Protein AF-A0A9E2B3K7-F1 (afdb_monomer_lite)

Foldseek 3Di:
DVVVVVVVVVVVVVVVCVVCVQQLLQDAPRVVVSQVVCVVVVRRHDHPDDPVQKDWPDWDWDAQPPHHPDTDIDTDIDRNDPGDDDDDDDDDDDDDPDPPDDPDDDPPPDPPPPPPPDPPDDDDDD

Radius of gyration: 23.72 Å; chains: 1; bounding box: 41×49×76 Å

Sequence (126 aa):
YLLGGIALAVIFVTQLVHYNRDQLAASESWGSNIRAVYGAFGAPLYPEWSINDYEIRGSEAVAGETGRDILDIRAQIANTGTRATGLPRLRILLKDAGQTRSRRRTSVRRSTTAIWRQMRCWPRVK

Structure (mmCIF, N/CA/C/O backbone):
data_AF-A0A9E2B3K7-F1
#
_entry.id   AF-A0A9E2B3K7-F1
#
loop_
_atom_site.group_PDB
_atom_site.id
_atom_site.type_symbol
_atom_site.label_atom_id
_atom_site.label_alt_id
_atom_site.label_comp_id
_atom_site.label_asym_id
_atom_site.label_entity_id
_atom_site.label_seq_id
_atom_site.pdbx_PDB_ins_code
_atom_site.Cartn_x
_atom_site.Cartn_y
_atom_site.Cartn_z
_atom_site.occupancy
_atom_site.B_iso_or_equiv
_atom_site.auth_seq_id
_atom_site.auth_comp_id
_atom_site.auth_asym_id
_atom_site.auth_atom_id
_atom_site.pdbx_PDB_model_num
ATOM 1 N N . TYR A 1 1 ? 14.177 6.835 -37.864 1.00 73.62 1 TYR A N 1
ATOM 2 C CA . TYR A 1 1 ? 12.759 6.729 -37.449 1.00 73.62 1 TYR A CA 1
ATOM 3 C C . TYR A 1 1 ? 12.520 5.682 -36.364 1.00 73.62 1 TYR A C 1
ATOM 5 O O . TYR A 1 1 ? 11.892 6.024 -35.372 1.00 73.62 1 TYR A O 1
ATOM 13 N N . LEU A 1 2 ? 13.061 4.459 -36.478 1.00 90.19 2 LEU A N 1
ATOM 14 C CA . LEU A 1 2 ? 12.875 3.397 -35.470 1.00 90.19 2 LEU A CA 1
ATOM 15 C C . LEU A 1 2 ? 13.281 3.802 -34.042 1.00 90.19 2 LEU A C 1
ATOM 17 O O . LEU A 1 2 ? 12.518 3.576 -33.112 1.00 90.19 2 LEU A O 1
ATOM 21 N N . LEU A 1 3 ? 14.424 4.476 -33.874 1.00 91.75 3 LEU A N 1
ATOM 22 C CA . LEU A 1 3 ? 14.873 4.960 -32.559 1.00 91.75 3 LEU A CA 1
ATOM 23 C C . LEU A 1 3 ? 13.882 5.936 -31.907 1.00 91.75 3 LEU A C 1
ATOM 25 O O . LEU A 1 3 ? 13.641 5.852 -30.707 1.00 91.75 3 LEU A O 1
ATOM 29 N N . GLY A 1 4 ? 13.266 6.821 -32.698 1.00 93.75 4 GLY A N 1
ATOM 30 C CA . GLY A 1 4 ? 12.251 7.753 -32.202 1.00 93.75 4 GLY A CA 1
ATOM 31 C C . GLY A 1 4 ? 10.965 7.040 -31.783 1.00 93.75 4 GLY A C 1
ATOM 32 O O . GLY A 1 4 ? 10.402 7.355 -30.740 1.00 93.75 4 GLY A O 1
ATOM 33 N N . GLY A 1 5 ? 10.541 6.031 -32.552 1.00 95.38 5 GLY A N 1
ATOM 34 C CA . GLY A 1 5 ? 9.387 5.197 -32.206 1.00 95.38 5 GLY A CA 1
ATOM 35 C C . GLY A 1 5 ? 9.604 4.395 -30.921 1.00 95.38 5 GLY A C 1
ATOM 36 O O . GLY A 1 5 ? 8.730 4.375 -30.059 1.00 95.38 5 GLY A O 1
ATOM 37 N N . ILE A 1 6 ? 10.789 3.800 -30.754 1.00 95.88 6 ILE A N 1
ATOM 38 C CA . ILE A 1 6 ? 11.160 3.071 -29.532 1.00 95.88 6 ILE A CA 1
ATOM 39 C C . ILE A 1 6 ? 11.177 4.017 -28.328 1.00 95.88 6 ILE A C 1
ATOM 41 O O . ILE A 1 6 ? 10.604 3.691 -27.292 1.00 95.88 6 ILE A O 1
ATOM 45 N N . ALA A 1 7 ? 11.781 5.201 -28.465 1.00 95.19 7 ALA A N 1
ATOM 46 C CA . ALA A 1 7 ? 11.811 6.187 -27.389 1.00 95.19 7 ALA A CA 1
ATOM 47 C C . ALA A 1 7 ? 10.395 6.604 -26.958 1.00 95.19 7 ALA A C 1
ATOM 49 O O . ALA A 1 7 ? 10.092 6.599 -25.765 1.00 95.19 7 ALA A O 1
ATOM 50 N N . LEU A 1 8 ? 9.503 6.889 -27.915 1.00 94.88 8 LEU A N 1
ATOM 51 C CA . LEU A 1 8 ? 8.103 7.201 -27.614 1.00 94.88 8 LEU A CA 1
ATOM 52 C C . LEU A 1 8 ? 7.387 6.037 -26.926 1.00 94.88 8 LEU A C 1
ATOM 54 O O . LEU A 1 8 ? 6.658 6.261 -25.962 1.00 94.88 8 LEU A O 1
ATOM 58 N N . ALA A 1 9 ? 7.604 4.806 -27.392 1.00 94.12 9 ALA A N 1
ATOM 59 C CA . ALA A 1 9 ? 6.995 3.623 -26.796 1.00 94.12 9 ALA A CA 1
ATOM 60 C C . ALA A 1 9 ? 7.432 3.442 -25.334 1.00 94.12 9 ALA A C 1
ATOM 62 O O . ALA A 1 9 ? 6.593 3.208 -24.466 1.00 94.12 9 ALA A O 1
ATOM 63 N N . VAL A 1 10 ? 8.723 3.621 -25.036 1.00 94.62 10 VAL A N 1
ATOM 64 C CA . VAL A 1 10 ? 9.253 3.545 -23.665 1.00 94.62 10 VAL A CA 1
ATOM 65 C C . VAL A 1 10 ? 8.656 4.638 -22.779 1.00 94.62 10 VAL A C 1
ATOM 67 O O . VAL A 1 10 ? 8.225 4.352 -21.659 1.00 94.62 10 VAL A O 1
ATOM 70 N N . ILE A 1 11 ? 8.579 5.876 -23.276 1.00 95.69 11 ILE A N 1
ATOM 71 C CA . ILE A 1 11 ? 7.959 6.988 -22.543 1.00 95.69 11 ILE A CA 1
ATOM 72 C C . ILE A 1 11 ? 6.490 6.674 -22.260 1.00 95.69 11 ILE A C 1
ATOM 74 O O . ILE A 1 11 ? 6.043 6.822 -21.125 1.00 95.69 11 ILE A O 1
ATOM 78 N N . PHE A 1 12 ? 5.749 6.185 -23.253 1.00 94.88 12 PHE A N 1
ATOM 79 C CA . PHE A 1 12 ? 4.338 5.848 -23.099 1.00 94.88 12 PHE A CA 1
ATOM 80 C C . PHE A 1 12 ? 4.113 4.744 -22.061 1.00 94.88 12 PHE A C 1
ATOM 82 O O . PHE A 1 12 ? 3.279 4.900 -21.172 1.00 94.88 12 PHE A O 1
ATOM 89 N N . VAL A 1 13 ? 4.894 3.661 -22.115 1.00 92.69 13 VAL A N 1
ATOM 90 C CA . VAL A 1 13 ? 4.816 2.576 -21.124 1.00 92.69 13 VAL A CA 1
ATOM 91 C C . VAL A 1 13 ? 5.138 3.097 -19.725 1.00 92.69 13 VAL A C 1
ATOM 93 O O . VAL A 1 13 ? 4.430 2.778 -18.773 1.00 92.69 13 VAL A O 1
ATOM 96 N N . THR A 1 14 ? 6.159 3.945 -19.597 1.00 90.75 14 THR A N 1
ATOM 97 C CA . THR A 1 14 ? 6.530 4.545 -18.309 1.00 90.75 14 THR A CA 1
ATOM 98 C C . THR A 1 14 ? 5.393 5.398 -17.751 1.00 90.75 14 THR A C 1
ATOM 100 O O . THR A 1 14 ? 5.037 5.251 -16.584 1.00 90.75 14 THR A O 1
ATOM 103 N N . GLN A 1 15 ? 4.773 6.233 -18.589 1.00 93.38 15 GLN A N 1
ATOM 104 C CA . GLN A 1 15 ? 3.620 7.050 -18.206 1.00 93.38 15 GLN A CA 1
ATOM 105 C C . GLN A 1 15 ? 2.427 6.187 -17.785 1.00 93.38 15 GLN A C 1
ATOM 107 O O . GLN A 1 15 ? 1.796 6.458 -16.766 1.00 93.38 15 GLN A O 1
ATOM 112 N N . LEU A 1 16 ? 2.147 5.111 -18.521 1.00 90.81 16 LEU A N 1
ATOM 113 C CA . LEU A 1 16 ? 1.049 4.196 -18.221 1.00 90.81 16 LEU A CA 1
ATOM 114 C C . LEU A 1 16 ? 1.246 3.474 -16.880 1.00 90.81 16 LEU A C 1
ATOM 116 O O . LEU A 1 16 ? 0.305 3.368 -16.089 1.00 90.81 16 LEU A O 1
ATOM 120 N N . VAL A 1 17 ? 2.467 3.001 -16.612 1.00 88.44 17 VAL A N 1
ATOM 121 C CA . VAL A 1 17 ? 2.836 2.377 -15.332 1.00 88.44 17 VAL A CA 1
ATOM 122 C C . VAL A 1 17 ? 2.758 3.393 -14.200 1.00 88.44 17 VAL A C 1
ATOM 124 O O . VAL A 1 17 ? 2.260 3.067 -13.127 1.00 88.44 17 VAL A O 1
ATOM 127 N N . HIS A 1 18 ? 3.225 4.622 -14.429 1.00 87.88 18 HIS A N 1
ATOM 128 C CA . HIS A 1 18 ? 3.188 5.673 -13.419 1.00 87.88 18 HIS A CA 1
ATOM 129 C C . HIS A 1 18 ? 1.754 6.086 -13.070 1.00 87.88 18 HIS A C 1
ATOM 131 O O . HIS A 1 18 ? 1.433 6.239 -11.894 1.00 87.88 18 HIS A O 1
ATOM 137 N N . TYR A 1 19 ? 0.879 6.194 -14.072 1.00 88.31 19 TYR A N 1
ATOM 138 C CA . TYR A 1 19 ? -0.536 6.510 -13.885 1.00 88.31 19 TYR A CA 1
ATOM 139 C C . TYR A 1 19 ? -1.275 5.425 -13.087 1.00 88.31 19 TYR A C 1
ATOM 141 O O . TYR A 1 19 ? -2.039 5.739 -12.182 1.00 88.31 19 TYR A O 1
ATOM 149 N N . ASN A 1 20 ? -1.006 4.145 -13.365 1.00 86.44 20 ASN A N 1
ATOM 150 C CA . ASN A 1 20 ? -1.665 3.015 -12.697 1.00 86.44 20 ASN A CA 1
ATOM 151 C C . ASN A 1 20 ? -0.864 2.446 -11.508 1.00 86.44 20 ASN A C 1
ATOM 153 O O . ASN A 1 20 ? -1.124 1.326 -11.061 1.00 86.44 20 ASN A O 1
ATOM 157 N N . ARG A 1 21 ? 0.131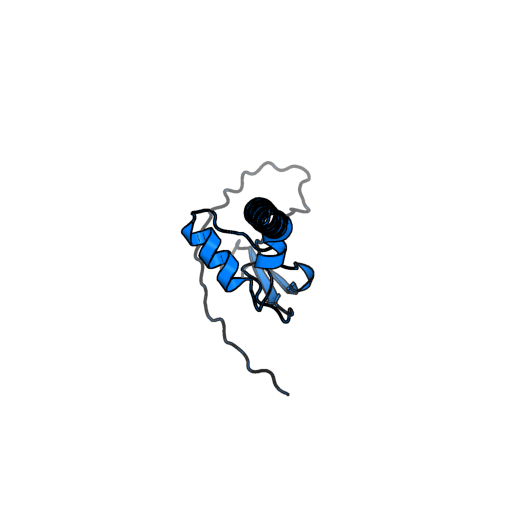 3.182 -10.994 1.00 84.12 21 ARG A N 1
ATOM 158 C CA . ARG A 1 21 ? 1.114 2.657 -10.029 1.00 84.12 21 ARG A CA 1
ATOM 159 C C . ARG A 1 21 ? 0.476 2.060 -8.771 1.00 84.12 21 ARG A C 1
ATOM 161 O O . ARG A 1 21 ? 0.935 1.022 -8.302 1.00 84.12 21 ARG A O 1
ATOM 168 N N . ASP A 1 22 ? -0.589 2.675 -8.257 1.00 80.75 22 ASP A N 1
ATOM 169 C CA . ASP A 1 22 ? -1.210 2.290 -6.984 1.00 80.75 22 ASP A CA 1
ATOM 170 C C . ASP A 1 22 ? -2.051 1.008 -7.134 1.00 80.75 22 ASP A C 1
ATOM 172 O O . ASP A 1 22 ? -2.027 0.141 -6.256 1.00 80.75 22 ASP A O 1
ATOM 176 N N . GLN A 1 23 ? -2.687 0.820 -8.297 1.00 81.50 23 GLN A N 1
ATOM 177 C CA . GLN A 1 23 ? -3.407 -0.409 -8.651 1.00 81.50 23 GLN A CA 1
ATOM 178 C C . GLN A 1 23 ? -2.448 -1.560 -8.977 1.00 81.50 23 GLN A C 1
ATOM 180 O O . GLN A 1 23 ? -2.640 -2.685 -8.513 1.00 81.50 23 GLN A O 1
ATOM 185 N N . LEU A 1 24 ? -1.372 -1.295 -9.731 1.00 83.06 24 LEU A N 1
ATOM 186 C CA . LEU A 1 24 ? -0.359 -2.314 -10.016 1.00 83.06 24 LEU A CA 1
ATOM 187 C C . LEU A 1 24 ? 0.370 -2.744 -8.736 1.00 83.06 24 LEU A C 1
ATOM 189 O O . LEU A 1 24 ? 0.662 -3.931 -8.569 1.00 83.06 24 LEU A O 1
ATOM 193 N N . ALA A 1 25 ? 0.610 -1.816 -7.806 1.00 83.19 25 ALA A N 1
ATOM 194 C CA . ALA A 1 25 ? 1.165 -2.123 -6.494 1.00 83.19 25 ALA A CA 1
ATOM 195 C C . ALA A 1 25 ? 0.234 -3.003 -5.645 1.00 83.19 25 ALA A C 1
ATOM 197 O O . ALA A 1 25 ? 0.733 -3.709 -4.771 1.00 83.19 25 ALA A O 1
ATOM 198 N N . ALA A 1 26 ? -1.080 -3.005 -5.890 1.00 79.69 26 ALA A N 1
ATOM 199 C CA . ALA A 1 26 ? -2.044 -3.881 -5.219 1.00 79.69 26 ALA A CA 1
ATOM 200 C C . ALA A 1 26 ? -2.181 -5.273 -5.879 1.00 79.69 26 ALA A C 1
ATOM 202 O O . ALA A 1 26 ? -2.852 -6.150 -5.332 1.00 79.69 26 ALA A O 1
ATOM 203 N N . SER A 1 27 ? -1.547 -5.506 -7.036 1.00 78.06 27 SER A N 1
ATOM 204 C CA . SER A 1 27 ? -1.589 -6.802 -7.728 1.00 78.06 27 SER A CA 1
ATOM 205 C C . SER A 1 27 ? -0.739 -7.874 -7.030 1.00 78.06 27 SER A C 1
ATOM 207 O O . SER A 1 27 ? 0.333 -7.589 -6.493 1.00 78.06 27 SER A O 1
ATOM 209 N N . GLU A 1 28 ? -1.194 -9.128 -7.064 1.00 71.38 28 GLU A N 1
ATOM 210 C CA . GLU A 1 28 ? -0.490 -10.255 -6.436 1.00 71.38 28 GLU A CA 1
ATOM 211 C C . GLU A 1 28 ? 0.776 -10.653 -7.208 1.00 71.38 28 GLU A C 1
ATOM 213 O O . GLU A 1 28 ? 1.827 -10.871 -6.611 1.00 71.38 28 GLU A O 1
ATOM 218 N N . SER A 1 29 ? 0.708 -10.670 -8.542 1.00 78.62 29 SER A N 1
ATOM 219 C CA . SER A 1 29 ? 1.815 -11.113 -9.395 1.00 78.62 29 SER A CA 1
ATOM 220 C C . SER A 1 29 ? 2.918 -10.063 -9.569 1.00 78.62 29 SER A C 1
ATOM 222 O O . SER A 1 29 ? 4.095 -10.413 -9.615 1.00 78.62 29 SER A O 1
ATOM 224 N N . TRP A 1 30 ? 2.565 -8.774 -9.664 1.00 78.56 30 TRP A N 1
ATOM 225 C CA . TRP A 1 30 ? 3.518 -7.699 -9.990 1.00 78.56 30 TRP A CA 1
ATOM 226 C C . TRP A 1 30 ? 3.726 -6.692 -8.857 1.00 78.56 30 TRP A C 1
ATOM 228 O O . TRP A 1 30 ? 4.726 -5.969 -8.859 1.00 78.56 30 TRP A O 1
ATOM 238 N N . GLY A 1 31 ? 2.836 -6.656 -7.861 1.00 81.62 31 GLY A N 1
ATOM 239 C CA . GLY A 1 31 ? 2.858 -5.634 -6.818 1.00 81.62 31 GLY A CA 1
ATOM 240 C C . GLY A 1 31 ? 4.122 -5.664 -5.965 1.00 81.62 31 GLY A C 1
ATOM 241 O O . GLY A 1 31 ? 4.636 -4.607 -5.612 1.00 81.62 31 GLY A O 1
ATOM 242 N N . SER A 1 32 ? 4.678 -6.849 -5.682 1.00 80.81 32 SER A N 1
ATOM 243 C CA . SER A 1 32 ? 5.951 -6.974 -4.952 1.00 80.81 32 SER A CA 1
ATOM 244 C C . SER A 1 32 ? 7.105 -6.296 -5.696 1.00 80.81 32 SER A C 1
ATOM 246 O O . SER A 1 32 ? 7.809 -5.461 -5.129 1.00 80.81 32 SER A O 1
ATOM 248 N N . ASN A 1 33 ? 7.248 -6.605 -6.987 1.00 85.88 33 ASN A N 1
ATOM 249 C CA . ASN A 1 33 ? 8.330 -6.086 -7.821 1.00 85.88 33 ASN A CA 1
ATOM 250 C C . ASN A 1 33 ? 8.223 -4.568 -7.988 1.00 85.88 33 ASN A C 1
ATOM 252 O O . ASN A 1 33 ? 9.212 -3.858 -7.838 1.00 85.88 33 ASN A O 1
ATOM 256 N N . ILE A 1 34 ? 7.015 -4.053 -8.227 1.00 85.75 34 ILE A N 1
ATOM 257 C CA . ILE A 1 34 ? 6.797 -2.614 -8.411 1.00 85.75 34 ILE A CA 1
ATOM 258 C C . ILE A 1 34 ? 7.077 -1.852 -7.115 1.00 85.75 34 ILE A C 1
ATOM 260 O O . ILE A 1 34 ? 7.778 -0.842 -7.149 1.00 85.75 34 ILE A O 1
ATOM 264 N N . ARG A 1 35 ? 6.626 -2.355 -5.959 1.00 84.12 35 ARG A N 1
ATOM 265 C CA . ARG A 1 35 ? 6.953 -1.749 -4.658 1.00 84.12 35 ARG A CA 1
ATOM 266 C C . ARG A 1 35 ? 8.455 -1.763 -4.372 1.00 84.12 35 ARG A C 1
ATOM 268 O O . ARG A 1 35 ? 8.958 -0.783 -3.835 1.00 84.12 35 ARG A O 1
ATOM 275 N N . ALA A 1 36 ? 9.168 -2.828 -4.745 1.00 84.88 36 ALA A N 1
ATOM 276 C CA . ALA A 1 36 ? 10.618 -2.912 -4.574 1.00 84.88 36 ALA A CA 1
ATOM 277 C C . ALA A 1 36 ? 11.365 -1.906 -5.464 1.00 84.88 36 ALA A C 1
ATOM 279 O O . ALA A 1 36 ? 12.224 -1.182 -4.969 1.00 84.88 36 ALA A O 1
ATOM 280 N N . VAL A 1 37 ? 10.996 -1.810 -6.748 1.00 88.12 37 VAL A N 1
ATOM 281 C CA . VAL A 1 37 ? 11.584 -0.845 -7.691 1.00 88.12 37 VAL A CA 1
ATOM 282 C C . VAL A 1 37 ? 11.369 0.578 -7.186 1.00 88.12 37 VAL A C 1
ATOM 284 O O . VAL A 1 37 ? 12.329 1.314 -6.987 1.00 88.12 37 VAL A O 1
ATOM 287 N N . TYR A 1 38 ? 10.125 0.955 -6.899 1.00 85.81 38 TYR A N 1
ATOM 288 C CA . TYR A 1 38 ? 9.810 2.297 -6.411 1.00 85.81 38 TYR A CA 1
ATOM 289 C C . TYR A 1 38 ? 10.410 2.588 -5.024 1.00 85.81 38 TYR A C 1
ATOM 291 O O . TYR A 1 38 ? 10.847 3.709 -4.766 1.00 85.81 38 TYR A O 1
ATOM 299 N N . GLY A 1 39 ? 10.511 1.577 -4.156 1.00 84.19 39 GLY A N 1
ATOM 300 C CA . GLY A 1 39 ? 11.206 1.672 -2.873 1.00 84.19 39 GLY A CA 1
ATOM 301 C C . GLY A 1 39 ? 12.705 1.947 -3.026 1.00 84.19 39 GLY A C 1
ATOM 302 O O . GLY A 1 39 ? 13.238 2.781 -2.299 1.00 84.19 39 GLY A O 1
ATOM 303 N N . ALA A 1 40 ? 13.369 1.327 -4.006 1.00 87.50 40 ALA A N 1
ATOM 304 C CA . ALA A 1 40 ? 14.774 1.596 -4.320 1.00 87.50 40 ALA A CA 1
ATOM 305 C C . ALA A 1 40 ? 14.997 3.027 -4.841 1.00 87.50 40 ALA A C 1
ATOM 307 O O . ALA A 1 40 ? 16.017 3.640 -4.538 1.00 87.50 40 ALA A O 1
ATOM 308 N N . PHE A 1 41 ? 14.016 3.591 -5.554 1.00 87.06 41 PHE A N 1
ATOM 309 C CA . PHE A 1 41 ? 14.007 5.000 -5.967 1.00 87.06 41 PHE A CA 1
ATOM 310 C C . PHE A 1 41 ? 13.616 5.980 -4.840 1.00 87.06 41 PHE A C 1
ATOM 312 O O . PHE A 1 41 ? 13.519 7.181 -5.085 1.00 87.06 41 PHE A O 1
ATOM 319 N N . GLY A 1 42 ? 13.383 5.504 -3.609 1.00 83.25 42 GLY A N 1
ATOM 320 C CA . GLY A 1 42 ? 13.025 6.348 -2.462 1.00 83.25 42 GLY A CA 1
ATOM 321 C C . GLY A 1 42 ? 11.572 6.833 -2.454 1.00 83.25 42 GLY A C 1
ATOM 322 O O . GLY A 1 42 ? 11.215 7.686 -1.644 1.00 83.25 42 GLY A O 1
ATOM 323 N N . ALA A 1 43 ? 10.720 6.286 -3.323 1.00 80.75 43 ALA A N 1
ATOM 324 C CA . ALA A 1 43 ? 9.304 6.617 -3.425 1.00 80.75 43 ALA A CA 1
ATOM 325 C C . ALA A 1 43 ? 8.448 5.404 -3.016 1.00 80.75 43 ALA A C 1
ATOM 327 O O . ALA A 1 43 ? 7.872 4.746 -3.882 1.00 80.75 43 ALA A O 1
ATOM 328 N N . PRO A 1 44 ? 8.366 5.058 -1.715 1.00 79.06 44 PRO A N 1
ATOM 329 C CA . PRO A 1 44 ? 7.587 3.906 -1.277 1.00 79.06 44 PRO A CA 1
ATOM 330 C C . PRO A 1 44 ? 6.118 4.068 -1.689 1.00 79.06 44 PRO A C 1
ATOM 332 O O . PRO A 1 44 ? 5.460 5.045 -1.330 1.00 79.06 44 PRO A O 1
ATOM 335 N N . LEU A 1 45 ? 5.611 3.103 -2.460 1.00 77.75 45 LEU A N 1
ATOM 336 C CA . LEU A 1 45 ? 4.221 3.082 -2.908 1.00 77.75 45 LEU A CA 1
ATOM 337 C C . LEU A 1 45 ? 3.311 2.527 -1.811 1.00 77.75 45 LEU A C 1
ATOM 339 O O . LEU A 1 45 ? 3.614 1.495 -1.207 1.00 77.75 45 LEU A O 1
ATOM 343 N N . TYR A 1 46 ? 2.171 3.185 -1.607 1.00 75.06 46 TYR A N 1
ATOM 344 C CA . TYR A 1 46 ? 1.099 2.713 -0.735 1.00 75.06 46 TYR A CA 1
ATOM 345 C C . TYR A 1 46 ? -0.003 2.108 -1.610 1.00 75.06 46 TYR A C 1
ATOM 347 O O . TYR A 1 46 ? -0.766 2.863 -2.207 1.00 75.06 46 TYR A O 1
ATOM 355 N N . PRO A 1 47 ? -0.071 0.771 -1.737 1.00 75.38 47 PRO A N 1
ATOM 356 C CA . PRO A 1 47 ? -1.045 0.123 -2.609 1.00 75.38 47 PRO A CA 1
ATOM 357 C C . PRO A 1 47 ? -2.482 0.445 -2.192 1.00 75.38 47 PRO A C 1
ATOM 359 O O . PRO A 1 47 ? -2.802 0.494 -1.000 1.00 75.38 47 PRO A O 1
ATOM 362 N N . GLU A 1 48 ? -3.355 0.615 -3.184 1.00 73.00 48 GLU A N 1
ATOM 363 C CA . GLU A 1 48 ? -4.786 0.826 -2.971 1.00 73.00 48 GLU A CA 1
ATOM 364 C C . GLU A 1 48 ? -5.468 -0.511 -2.662 1.00 73.00 48 GLU A C 1
ATOM 366 O O . GLU A 1 48 ? -6.022 -1.200 -3.517 1.00 73.00 48 GLU A O 1
ATOM 371 N N . TRP A 1 49 ? -5.347 -0.932 -1.410 1.00 76.44 49 TRP A N 1
ATOM 372 C CA . TRP A 1 49 ? -5.992 -2.137 -0.920 1.00 76.44 49 TRP A CA 1
ATOM 373 C C . TRP A 1 49 ? -7.505 -1.957 -0.769 1.00 76.44 49 TRP A C 1
ATOM 375 O O . TRP A 1 49 ? -7.971 -0.962 -0.213 1.00 76.44 49 TRP A O 1
ATOM 385 N N . SER A 1 50 ? -8.269 -2.961 -1.207 1.00 72.75 50 SER A N 1
ATOM 386 C CA . SER A 1 50 ? -9.722 -3.006 -1.032 1.00 72.75 50 SER A CA 1
ATOM 387 C C . SER A 1 50 ? -10.076 -3.037 0.457 1.00 72.75 50 SER A C 1
ATOM 389 O O . SER A 1 50 ? -9.670 -3.938 1.189 1.00 72.75 50 SER A O 1
ATOM 391 N N . ILE A 1 51 ? -10.855 -2.055 0.915 1.00 74.81 51 ILE A N 1
ATOM 392 C CA . ILE A 1 51 ? -11.378 -2.016 2.292 1.00 74.81 51 ILE A CA 1
ATOM 393 C C . ILE A 1 51 ? -12.508 -3.042 2.472 1.00 74.81 51 ILE A C 1
ATOM 395 O O . ILE A 1 51 ? -12.732 -3.523 3.579 1.00 74.81 51 ILE A O 1
ATOM 399 N N . ASN A 1 52 ? -13.176 -3.421 1.378 1.00 77.12 52 ASN A N 1
ATOM 400 C CA . ASN A 1 52 ? -14.284 -4.381 1.383 1.00 77.12 52 ASN A CA 1
ATOM 401 C C . ASN A 1 52 ? -13.841 -5.804 1.756 1.00 77.12 52 ASN A C 1
ATOM 403 O O . ASN A 1 52 ? -14.678 -6.642 2.073 1.00 77.12 52 ASN A O 1
ATOM 407 N N . ASP A 1 53 ? -12.534 -6.061 1.739 1.00 75.44 53 ASP A N 1
ATOM 408 C CA . ASP A 1 53 ? -11.938 -7.348 2.093 1.00 75.44 53 ASP A CA 1
ATOM 409 C C . ASP A 1 53 ? -11.773 -7.511 3.618 1.00 75.44 53 ASP A C 1
ATOM 411 O O . ASP A 1 53 ? -11.360 -8.570 4.093 1.00 75.44 53 ASP A O 1
ATOM 415 N N . TYR A 1 54 ? -12.072 -6.470 4.407 1.00 78.00 54 TYR A N 1
ATOM 416 C CA . TYR A 1 54 ? -12.053 -6.535 5.865 1.00 78.00 54 TYR A CA 1
ATOM 417 C C . TYR A 1 54 ? -13.458 -6.690 6.432 1.00 78.00 54 TYR A C 1
ATOM 419 O O . TYR A 1 54 ? -14.342 -5.866 6.207 1.00 78.00 54 TYR A O 1
ATOM 427 N N . GLU A 1 55 ? -13.623 -7.706 7.269 1.00 81.75 55 GLU A N 1
ATOM 428 C CA . GLU A 1 55 ? -14.849 -7.962 8.008 1.00 81.75 55 GLU A CA 1
ATOM 429 C C . GLU A 1 55 ? -14.630 -7.695 9.503 1.00 81.75 55 GLU A C 1
ATOM 431 O O . GLU A 1 55 ? -13.668 -8.178 10.114 1.00 81.75 55 GLU A O 1
ATOM 436 N N . ILE A 1 56 ? -15.543 -6.938 10.116 1.00 81.44 56 ILE A N 1
ATOM 437 C CA . ILE A 1 56 ? -15.571 -6.732 11.568 1.00 81.44 56 ILE A CA 1
ATOM 438 C C . ILE A 1 56 ? -16.359 -7.893 12.175 1.00 81.44 56 ILE A C 1
ATOM 440 O O . ILE A 1 56 ? -17.582 -7.927 12.095 1.00 81.44 56 ILE A O 1
ATOM 444 N N . ARG A 1 57 ? -15.656 -8.846 12.792 1.00 81.56 57 ARG A N 1
ATOM 445 C CA . ARG A 1 57 ? -16.279 -10.037 13.395 1.00 81.56 57 ARG A CA 1
ATOM 446 C C . ARG A 1 57 ? -16.933 -9.760 14.742 1.00 81.56 57 ARG A C 1
ATOM 448 O O . ARG A 1 57 ? -17.835 -10.482 15.148 1.00 81.56 57 ARG A O 1
ATOM 455 N N . GLY A 1 58 ? -16.471 -8.734 15.444 1.00 75.12 58 GLY A N 1
ATOM 456 C CA . GLY A 1 58 ? -17.042 -8.349 16.724 1.00 75.12 58 GLY A CA 1
ATOM 457 C C . GLY A 1 58 ? -16.411 -7.079 17.259 1.00 75.12 58 GLY A C 1
ATOM 458 O O . GLY A 1 58 ? -15.210 -6.854 17.108 1.00 75.12 58 GLY A O 1
ATOM 459 N N . SER A 1 59 ? -17.229 -6.251 17.892 1.00 78.81 59 SER A N 1
ATOM 460 C CA . SER A 1 59 ? -16.791 -5.089 18.655 1.00 78.81 59 SER A CA 1
ATOM 461 C C . SER A 1 59 ? -17.475 -5.137 20.011 1.00 78.81 59 SER A C 1
ATOM 463 O O . SER A 1 59 ? -18.694 -5.008 20.093 1.00 78.81 59 SER A O 1
ATOM 465 N N . GLU A 1 60 ? -16.693 -5.335 21.059 1.00 76.69 60 GLU A N 1
ATOM 466 C CA . GLU A 1 60 ? -17.162 -5.411 22.431 1.00 76.69 60 GLU A CA 1
ATOM 467 C C . GLU A 1 60 ? -16.492 -4.306 23.246 1.00 76.69 60 GLU A C 1
ATOM 469 O O . GLU A 1 60 ? -15.290 -4.070 23.128 1.00 76.69 60 GLU A O 1
ATOM 474 N N . ALA A 1 61 ? -17.282 -3.599 24.046 1.00 71.81 61 ALA A N 1
ATOM 475 C CA . ALA A 1 61 ? -16.789 -2.618 24.998 1.00 71.81 61 ALA A CA 1
ATOM 476 C C . ALA A 1 61 ? -17.149 -3.119 26.396 1.00 71.81 61 ALA A C 1
ATOM 478 O O . ALA A 1 61 ? -18.321 -3.128 26.770 1.00 71.81 61 ALA A O 1
ATOM 479 N N . VAL A 1 62 ? -16.145 -3.570 27.143 1.00 73.88 62 VAL A N 1
ATOM 480 C CA . VAL A 1 62 ? -16.307 -4.118 28.487 1.00 73.88 62 VAL A CA 1
ATOM 481 C C . VAL A 1 62 ? -15.809 -3.083 29.484 1.00 73.88 62 VAL A C 1
ATOM 483 O O . VAL A 1 62 ? -14.650 -2.675 29.462 1.00 73.88 62 VAL A O 1
ATOM 486 N N . ALA A 1 63 ? -16.693 -2.624 30.365 1.00 74.38 63 ALA A N 1
ATOM 487 C CA . ALA A 1 63 ? -16.291 -1.775 31.476 1.00 74.38 63 ALA A CA 1
ATOM 488 C C . ALA A 1 63 ? -15.748 -2.651 32.609 1.00 74.38 63 ALA A C 1
ATOM 490 O O . ALA A 1 63 ? -16.436 -3.550 33.089 1.00 74.38 63 ALA A O 1
ATOM 491 N N . GLY A 1 64 ? -14.535 -2.363 33.068 1.00 66.50 64 GLY A N 1
ATOM 492 C CA . GLY A 1 64 ? -13.974 -2.984 34.258 1.00 66.50 64 GLY A CA 1
ATOM 493 C C . GLY A 1 64 ? -13.226 -4.301 34.050 1.00 66.50 64 GLY A C 1
ATOM 494 O O . GLY A 1 64 ? -12.933 -4.945 35.055 1.00 66.50 64 GLY A O 1
ATOM 495 N N . GLU A 1 65 ? -12.903 -4.706 32.813 1.00 73.25 65 GLU A N 1
ATOM 496 C CA . GLU A 1 65 ? -12.167 -5.961 32.555 1.00 73.25 65 GLU A CA 1
ATOM 497 C C . GLU A 1 65 ? -10.731 -5.881 33.100 1.00 73.25 65 GLU A C 1
ATOM 499 O O . GLU A 1 65 ? -10.282 -6.781 33.809 1.00 73.25 65 GLU A O 1
ATOM 504 N N . THR A 1 66 ? -10.029 -4.776 32.839 1.00 74.69 66 THR A N 1
ATOM 505 C CA . THR A 1 66 ? -8.645 -4.565 33.300 1.00 74.69 66 THR A CA 1
ATOM 506 C C . THR A 1 66 ? -8.568 -3.845 34.657 1.00 74.69 66 THR A C 1
ATOM 508 O O . THR A 1 66 ? -7.545 -3.899 35.343 1.00 74.69 66 THR A O 1
ATOM 511 N N . GLY A 1 67 ? -9.640 -3.177 35.093 1.00 75.12 67 GLY A N 1
ATOM 512 C CA . GLY A 1 67 ? -9.689 -2.493 36.388 1.00 75.12 67 GLY A CA 1
ATOM 513 C C . GLY A 1 67 ? -10.891 -1.565 36.562 1.00 75.12 67 GLY A C 1
ATOM 514 O O . GLY A 1 67 ? -11.521 -1.152 35.593 1.00 75.12 67 GLY A O 1
ATOM 515 N N . ARG A 1 68 ? -11.210 -1.208 37.815 1.00 68.12 68 ARG A N 1
ATOM 516 C CA . ARG A 1 68 ? -12.286 -0.244 38.117 1.00 68.12 68 ARG A CA 1
ATOM 517 C C . ARG A 1 68 ? -12.009 1.086 37.405 1.00 68.12 68 ARG A C 1
ATOM 519 O O . ARG A 1 68 ? -10.897 1.593 37.500 1.00 68.12 68 ARG A O 1
ATOM 526 N N . ASP A 1 69 ? -13.032 1.629 36.742 1.00 75.75 69 ASP A N 1
ATOM 527 C CA . ASP A 1 69 ? -12.983 2.874 35.951 1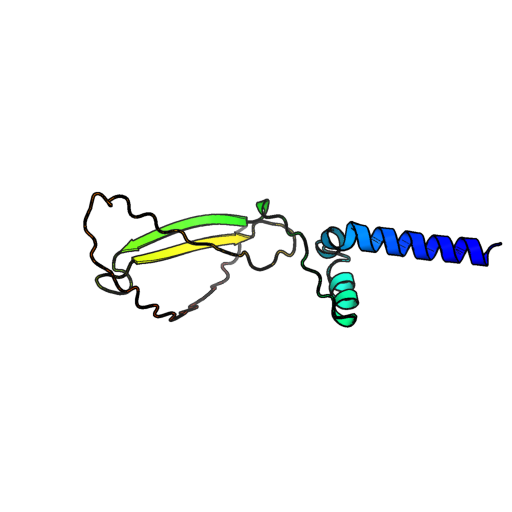.00 75.75 69 ASP A CA 1
ATOM 528 C C . ASP A 1 69 ? -12.181 2.794 34.628 1.00 75.75 69 ASP A C 1
ATOM 530 O O . ASP A 1 69 ? -11.778 3.811 34.067 1.00 75.75 69 ASP A O 1
ATOM 534 N N . ILE A 1 70 ? -11.957 1.584 34.095 1.00 76.50 70 ILE A N 1
ATOM 535 C CA . ILE A 1 70 ? -11.362 1.365 32.766 1.00 76.50 70 ILE A CA 1
ATOM 536 C C . ILE A 1 70 ? -12.433 0.838 31.808 1.00 76.50 70 ILE A C 1
ATOM 538 O O . ILE A 1 70 ? -13.175 -0.085 32.137 1.00 76.50 70 ILE A O 1
ATOM 542 N N . LEU A 1 71 ? -12.511 1.433 30.616 1.00 77.75 71 LEU A N 1
ATOM 543 C CA . LEU A 1 71 ? -13.305 0.922 29.501 1.00 77.75 71 LEU A CA 1
ATOM 544 C C . LEU A 1 71 ? -12.374 0.193 28.531 1.00 77.75 71 LEU A C 1
ATOM 546 O O . LEU A 1 71 ? -11.597 0.829 27.815 1.00 77.75 71 LEU A O 1
ATOM 550 N N . ASP A 1 72 ? -12.467 -1.130 28.508 1.00 79.56 72 ASP A N 1
ATOM 551 C CA . ASP A 1 72 ? -11.717 -1.988 27.604 1.00 79.56 72 ASP A CA 1
ATOM 552 C C . ASP A 1 72 ? -12.509 -2.164 26.303 1.00 79.56 72 ASP A C 1
ATOM 554 O O . ASP A 1 72 ? -13.660 -2.595 26.302 1.00 79.56 72 ASP A O 1
ATOM 558 N N . ILE A 1 73 ? -11.908 -1.794 25.169 1.00 80.12 73 ILE A N 1
ATOM 559 C CA . ILE A 1 73 ? -12.536 -1.905 23.846 1.00 80.12 73 ILE A CA 1
ATOM 560 C C . ILE A 1 73 ? -11.827 -3.012 23.074 1.00 80.12 73 ILE A C 1
ATOM 562 O O . ILE A 1 73 ? -10.652 -2.884 22.722 1.00 80.12 73 ILE A O 1
ATOM 566 N N . ARG A 1 74 ? -12.550 -4.089 22.776 1.00 82.38 74 ARG A N 1
ATOM 567 C CA . ARG A 1 74 ? -12.076 -5.230 21.996 1.00 82.38 74 ARG A CA 1
ATOM 568 C C . ARG A 1 74 ? -12.759 -5.234 20.635 1.00 82.38 74 ARG A C 1
ATOM 570 O O . ARG A 1 74 ? -13.956 -5.463 20.532 1.00 82.38 74 ARG A O 1
ATOM 577 N N . ALA A 1 75 ? -11.990 -5.011 19.576 1.00 81.81 75 ALA A N 1
ATOM 578 C CA . ALA A 1 75 ? -12.463 -5.144 18.202 1.00 81.81 75 ALA A CA 1
ATOM 579 C C . ALA A 1 75 ? -11.708 -6.278 17.503 1.00 81.81 75 ALA A C 1
ATOM 581 O O . ALA A 1 75 ? -10.478 -6.326 17.535 1.00 81.81 75 ALA A O 1
ATOM 582 N N . GLN A 1 76 ? -12.444 -7.190 16.878 1.00 80.75 76 GLN A N 1
ATOM 583 C CA . GLN A 1 76 ? -11.908 -8.278 16.071 1.00 80.75 76 GLN A CA 1
ATOM 584 C C . GLN A 1 76 ? -12.156 -7.970 14.599 1.00 80.75 76 GLN A C 1
ATOM 586 O O . GLN A 1 76 ? -13.301 -7.842 14.163 1.00 80.75 76 GLN A O 1
ATOM 591 N N . ILE A 1 77 ? -11.073 -7.863 13.836 1.00 82.62 77 ILE A N 1
ATOM 592 C CA . ILE A 1 77 ? -11.104 -7.574 12.403 1.00 82.62 77 ILE A CA 1
ATOM 593 C C . ILE A 1 77 ? -10.416 -8.729 11.696 1.00 82.62 77 ILE A C 1
ATOM 595 O O . ILE A 1 77 ? -9.271 -9.058 12.012 1.00 82.62 77 ILE A O 1
ATOM 599 N N . ALA A 1 78 ? -11.120 -9.352 10.760 1.00 81.62 78 ALA A N 1
ATOM 600 C CA . ALA A 1 78 ? -10.580 -10.401 9.916 1.00 81.62 78 ALA A CA 1
ATOM 601 C C . ALA A 1 78 ? -10.381 -9.863 8.500 1.00 81.62 78 ALA A C 1
ATOM 603 O O . ALA A 1 78 ? -11.237 -9.156 7.976 1.00 81.62 78 ALA A O 1
ATOM 604 N N . ASN A 1 79 ? -9.258 -10.216 7.876 1.00 81.69 79 ASN A N 1
ATOM 605 C CA . ASN A 1 79 ? -9.113 -10.092 6.431 1.00 81.69 79 ASN A CA 1
ATOM 606 C C . ASN A 1 79 ? -9.746 -11.339 5.800 1.00 81.69 79 ASN A C 1
ATOM 608 O O . ASN A 1 79 ? -9.250 -12.449 6.007 1.00 81.69 79 ASN A O 1
ATOM 612 N N . THR A 1 80 ? -10.866 -11.164 5.106 1.00 80.62 80 THR A N 1
ATOM 613 C CA . THR A 1 80 ? -11.552 -12.216 4.341 1.00 80.62 80 THR A CA 1
ATOM 614 C C . THR A 1 80 ? -11.174 -12.189 2.862 1.00 80.62 80 THR A C 1
ATOM 616 O O . THR A 1 80 ? -11.571 -13.083 2.112 1.00 80.62 80 THR A O 1
ATOM 619 N N . GLY A 1 81 ? -10.368 -11.208 2.449 1.00 71.62 81 GLY A N 1
ATOM 620 C CA . GLY A 1 81 ? -9.831 -11.096 1.104 1.00 71.62 81 GLY A CA 1
ATOM 621 C C . GLY A 1 81 ? -8.949 -12.276 0.711 1.00 71.62 81 GLY A C 1
ATOM 622 O O . GLY A 1 81 ? -8.240 -12.879 1.517 1.00 71.62 81 GLY A O 1
ATOM 623 N N . THR A 1 82 ? -8.965 -12.582 -0.582 1.00 69.19 82 THR A N 1
ATOM 624 C CA . THR A 1 82 ? -8.087 -13.582 -1.208 1.00 69.19 82 THR A CA 1
ATOM 625 C C . THR A 1 82 ? -6.715 -13.016 -1.578 1.00 69.19 82 THR A C 1
ATOM 627 O O . THR A 1 82 ? -5.862 -13.761 -2.049 1.00 69.19 82 THR A O 1
ATOM 630 N N . ARG A 1 83 ? -6.493 -11.711 -1.369 1.00 68.38 83 ARG A N 1
ATOM 631 C CA . ARG A 1 83 ? -5.290 -10.974 -1.776 1.00 68.38 83 ARG A CA 1
ATOM 632 C C . ARG A 1 83 ? -4.497 -10.482 -0.566 1.00 68.38 83 ARG A C 1
ATOM 634 O O . ARG A 1 83 ? -5.024 -10.338 0.534 1.00 68.38 83 ARG A O 1
ATOM 641 N N . ALA A 1 84 ? -3.212 -10.201 -0.782 1.00 67.69 84 ALA A N 1
ATOM 642 C CA . ALA A 1 84 ? -2.353 -9.608 0.236 1.00 67.69 84 ALA A CA 1
ATOM 643 C C . ALA A 1 84 ? -2.768 -8.153 0.518 1.00 67.69 84 ALA A C 1
ATOM 645 O O . ALA A 1 84 ? -2.523 -7.260 -0.296 1.00 67.69 84 ALA A O 1
ATOM 646 N N . THR A 1 85 ? -3.351 -7.933 1.693 1.00 71.69 85 THR A N 1
ATOM 647 C CA . THR A 1 85 ? -3.822 -6.636 2.199 1.00 71.69 85 THR A CA 1
ATOM 648 C C . THR A 1 85 ? -2.985 -6.241 3.417 1.00 71.69 85 THR A C 1
ATOM 650 O O . THR A 1 85 ? -2.573 -7.112 4.183 1.00 71.69 85 THR A O 1
ATOM 653 N N . GLY A 1 86 ? -2.675 -4.960 3.617 1.00 72.38 86 GLY A N 1
ATOM 654 C CA . GLY A 1 86 ? -1.830 -4.556 4.747 1.00 72.38 86 GLY A CA 1
ATOM 655 C C . GLY A 1 86 ? -2.585 -4.291 6.034 1.00 72.38 86 GLY A C 1
ATOM 656 O O . GLY A 1 86 ? -3.644 -4.849 6.298 1.00 72.38 86 GLY A O 1
ATOM 657 N N . LEU A 1 87 ? -1.999 -3.468 6.897 1.00 72.81 87 LEU A N 1
ATOM 658 C CA . LEU A 1 87 ? -2.577 -3.206 8.209 1.00 72.81 87 LEU A CA 1
ATOM 659 C C . LEU A 1 87 ? -3.663 -2.124 8.105 1.00 72.81 87 LEU A C 1
ATOM 661 O O . LEU A 1 87 ? -3.373 -1.026 7.617 1.00 72.81 87 LEU A O 1
ATOM 665 N N . PRO A 1 88 ? -4.897 -2.392 8.574 1.00 72.06 88 PRO A N 1
ATOM 666 C CA . PRO A 1 88 ? -5.952 -1.393 8.569 1.00 72.06 88 PRO A CA 1
ATOM 667 C C . PRO A 1 88 ? -5.630 -0.273 9.566 1.00 72.06 88 PRO A C 1
ATOM 669 O O . PRO A 1 88 ? -5.137 -0.510 10.671 1.00 72.06 88 PRO A O 1
ATOM 672 N N . ARG A 1 89 ? -5.943 0.971 9.192 1.00 78.12 89 ARG A N 1
ATOM 673 C CA . ARG A 1 89 ? -5.870 2.122 10.101 1.00 78.12 89 ARG A CA 1
ATOM 674 C C . ARG A 1 89 ? -7.204 2.289 10.820 1.00 78.12 89 ARG A C 1
ATOM 676 O O . ARG A 1 89 ? -8.212 2.587 10.189 1.00 78.12 89 ARG A O 1
ATOM 683 N N . LEU A 1 90 ? -7.196 2.126 12.141 1.00 80.25 90 LEU A N 1
ATOM 684 C CA . LEU A 1 90 ? -8.396 2.218 12.973 1.00 80.25 90 LEU A CA 1
ATOM 685 C C . LEU A 1 90 ? -8.472 3.564 13.686 1.00 80.25 90 LEU A C 1
ATOM 687 O O . LEU A 1 90 ? -7.490 4.034 14.262 1.00 80.25 90 LEU A O 1
ATOM 691 N N . ARG A 1 91 ? -9.664 4.165 13.683 1.00 82.50 91 ARG A N 1
ATOM 692 C CA . ARG A 1 91 ? -9.978 5.362 14.463 1.00 82.50 91 ARG A CA 1
ATOM 693 C C . ARG A 1 91 ? -11.140 5.057 15.396 1.00 82.50 91 ARG A C 1
ATOM 695 O O . ARG A 1 91 ? -12.240 4.774 14.941 1.00 82.50 91 ARG A O 1
ATOM 702 N N . ILE A 1 92 ? -10.886 5.156 16.695 1.00 81.44 92 ILE A N 1
ATOM 703 C CA . ILE A 1 92 ? -11.892 4.940 17.735 1.00 81.44 92 ILE A CA 1
ATOM 704 C C . ILE A 1 92 ? -12.443 6.307 18.156 1.00 81.44 92 ILE A C 1
ATOM 706 O O . ILE A 1 92 ? -11.675 7.217 18.478 1.00 81.44 92 ILE A O 1
ATOM 710 N N . LEU A 1 93 ? -13.768 6.461 18.127 1.00 82.38 93 LEU A N 1
ATOM 711 C CA . LEU A 1 93 ? -14.478 7.653 1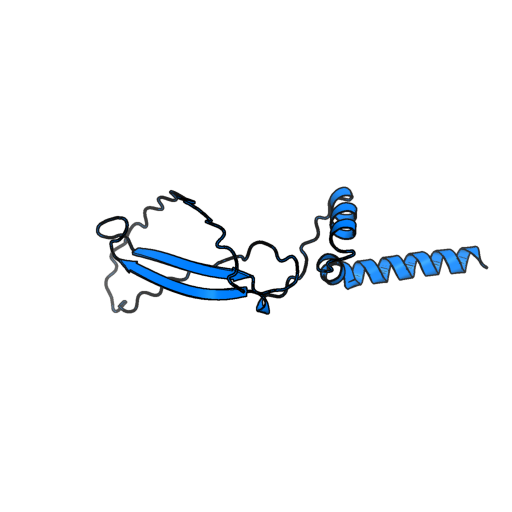8.592 1.00 82.38 93 LEU A CA 1
ATOM 712 C C . LEU A 1 93 ? -15.363 7.258 19.775 1.00 82.38 93 LEU A C 1
ATOM 714 O O . LEU A 1 93 ? -16.279 6.457 19.616 1.00 82.38 93 LEU A O 1
ATOM 718 N N . LEU A 1 94 ? -15.096 7.820 20.954 1.00 81.12 94 LEU A N 1
ATOM 719 C CA . LEU A 1 94 ? -15.978 7.672 22.111 1.00 81.12 94 LEU A CA 1
ATOM 720 C C . LEU A 1 94 ? -17.013 8.792 22.075 1.00 81.12 94 LEU A C 1
ATOM 722 O O . LEU A 1 94 ? -16.655 9.971 22.104 1.00 81.12 94 LEU A O 1
ATOM 726 N N . LYS A 1 95 ? -18.291 8.417 22.024 1.00 78.88 95 LYS A N 1
ATOM 727 C CA . LYS A 1 95 ? -19.404 9.349 22.183 1.00 78.88 95 LYS A CA 1
ATOM 728 C C . LYS A 1 95 ? -20.016 9.141 23.560 1.00 78.88 95 LYS A C 1
ATOM 730 O O . LYS A 1 95 ? -20.560 8.082 23.845 1.00 78.88 95 LYS A O 1
ATOM 735 N N . ASP A 1 96 ? -19.919 10.165 24.394 1.00 81.25 96 ASP A N 1
ATOM 736 C CA . ASP A 1 96 ? -20.598 10.220 25.683 1.00 81.25 96 ASP A CA 1
ATOM 737 C C . ASP A 1 96 ? -22.058 10.641 25.452 1.00 81.25 96 ASP A C 1
ATOM 739 O O . ASP A 1 96 ? -22.328 11.732 24.943 1.00 81.25 96 ASP A O 1
ATOM 743 N N . ALA A 1 97 ? -23.002 9.750 25.760 1.00 65.50 97 ALA A N 1
ATOM 744 C CA . ALA A 1 97 ? -24.430 9.974 25.542 1.00 65.50 97 ALA A CA 1
ATOM 745 C C . ALA A 1 97 ? -25.075 10.899 26.599 1.00 65.50 97 ALA A C 1
ATOM 747 O O . ALA A 1 97 ? -26.267 11.179 26.501 1.00 65.50 97 ALA A O 1
ATOM 748 N N . GLY A 1 98 ? -24.313 11.387 27.590 1.00 57.31 98 GLY A N 1
ATOM 749 C CA . GLY A 1 98 ? -24.848 12.065 28.776 1.00 57.31 98 GLY A CA 1
ATOM 750 C C . GLY A 1 98 ? -24.480 13.539 28.968 1.00 57.31 98 GLY A C 1
ATOM 751 O O . GLY A 1 98 ? -24.688 14.061 30.061 1.00 57.31 98 GLY A O 1
ATOM 752 N N . GLN A 1 99 ? -23.940 14.253 27.973 1.00 47.28 99 GLN A N 1
ATOM 753 C CA . GLN A 1 99 ? -23.545 15.657 28.175 1.00 47.28 99 GLN A CA 1
ATOM 754 C C . GLN A 1 99 ? -24.721 16.642 28.103 1.00 47.28 99 GLN A C 1
ATOM 756 O O . GLN A 1 99 ? -24.793 17.502 27.229 1.00 47.28 99 GLN A O 1
ATOM 761 N N . THR A 1 100 ? -25.597 16.599 29.106 1.00 47.84 100 THR A N 1
ATOM 762 C CA . THR A 1 100 ? -26.249 17.812 29.615 1.00 47.84 100 THR A CA 1
ATOM 763 C C . THR A 1 100 ? -25.480 18.273 30.858 1.00 47.84 100 THR A C 1
ATOM 765 O O . THR A 1 100 ? -25.712 17.828 31.972 1.00 47.84 100 THR A O 1
ATOM 768 N N . ARG A 1 101 ? -24.512 19.173 30.635 1.00 49.03 101 ARG A N 1
ATOM 769 C CA . ARG A 1 101 ? -23.913 20.093 31.622 1.00 49.03 101 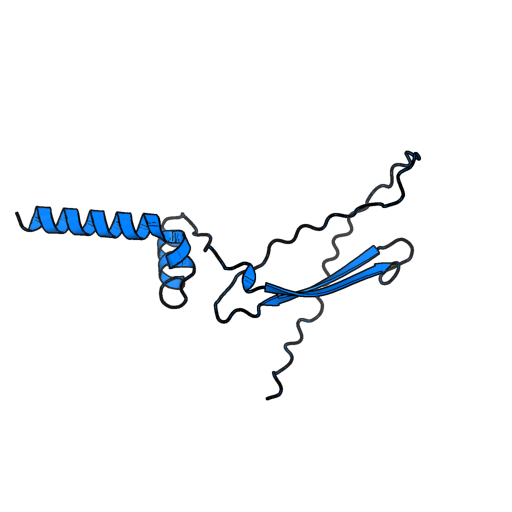ARG A CA 1
ATOM 770 C C . ARG A 1 101 ? -23.345 19.469 32.916 1.00 49.03 101 ARG A C 1
ATOM 772 O O . ARG A 1 101 ? -23.914 19.617 33.988 1.00 49.03 101 ARG A O 1
ATOM 779 N N . SER A 1 102 ? -22.104 18.982 32.873 1.00 49.19 102 SER A N 1
ATOM 780 C CA . SER A 1 102 ? -21.193 19.126 34.021 1.00 49.19 102 SER A CA 1
ATOM 781 C C . SER A 1 102 ? -19.738 19.090 33.570 1.00 49.19 102 SER A C 1
ATOM 783 O O . SER A 1 102 ? -19.193 18.072 33.156 1.00 49.19 102 SER A O 1
ATOM 785 N N . ARG A 1 103 ? -19.108 20.260 33.627 1.00 48.09 103 ARG A N 1
ATOM 786 C CA . ARG A 1 103 ? -17.711 20.508 33.283 1.00 48.09 103 ARG A CA 1
ATOM 787 C C . ARG A 1 103 ? -16.821 19.945 34.397 1.00 48.09 103 ARG A C 1
ATOM 789 O O . ARG A 1 103 ? -16.319 20.702 35.221 1.00 48.09 103 ARG A O 1
ATOM 796 N N . ARG A 1 104 ? -16.618 18.625 34.441 1.00 48.62 104 ARG A N 1
ATOM 797 C CA . ARG A 1 104 ? -15.516 18.015 35.201 1.00 48.62 104 ARG A CA 1
ATOM 798 C C . ARG A 1 104 ? -14.505 17.436 34.225 1.00 48.62 104 ARG A C 1
ATOM 800 O O . ARG A 1 104 ? -14.795 16.545 33.441 1.00 48.62 104 ARG A O 1
ATOM 807 N N . ARG A 1 105 ? -13.319 18.034 34.252 1.00 44.69 105 ARG A N 1
ATOM 808 C CA . ARG A 1 105 ? -12.152 17.695 33.444 1.00 44.69 105 ARG A CA 1
ATOM 809 C C . ARG A 1 105 ? -11.651 16.312 33.879 1.00 44.69 105 ARG A C 1
ATOM 811 O O . ARG A 1 105 ? -10.870 16.222 34.819 1.00 44.69 105 ARG A O 1
ATOM 818 N N . THR A 1 106 ? -12.109 15.245 33.230 1.00 51.75 106 THR A N 1
ATOM 819 C CA . THR A 1 106 ? -11.523 13.908 33.378 1.00 51.75 106 THR A CA 1
ATOM 820 C C . THR A 1 106 ? -10.201 13.870 32.621 1.00 51.75 106 THR A C 1
ATOM 822 O O . THR A 1 106 ? -10.137 13.967 31.395 1.00 51.75 106 THR A O 1
ATOM 825 N N . SER A 1 107 ? -9.105 13.802 33.374 1.00 47.78 107 SER A N 1
ATOM 826 C CA . SER A 1 107 ? -7.775 13.556 32.832 1.00 47.78 107 SER A CA 1
ATOM 827 C C . SER A 1 107 ? -7.715 12.128 32.288 1.00 47.78 107 SER A C 1
ATOM 829 O O . SER A 1 107 ? -7.649 11.170 33.055 1.00 47.78 107 SER A O 1
ATOM 831 N N . VAL A 1 108 ? -7.722 11.975 30.965 1.00 53.16 108 VAL A N 1
ATOM 832 C CA . VAL A 1 108 ? -7.423 10.694 30.317 1.00 53.16 108 VAL A CA 1
ATOM 833 C C . VAL A 1 108 ? -5.937 10.402 30.526 1.00 53.16 108 VAL A C 1
ATOM 835 O O . VAL A 1 108 ? -5.078 10.954 29.835 1.00 53.16 108 VAL A O 1
ATOM 838 N N . ARG A 1 109 ? -5.613 9.550 31.502 1.00 45.62 109 ARG A N 1
ATOM 839 C CA . ARG A 1 109 ? -4.255 9.027 31.685 1.00 45.62 109 ARG A CA 1
ATOM 840 C C . ARG A 1 109 ? -4.046 7.918 30.655 1.00 45.62 109 ARG A C 1
ATOM 842 O O . ARG A 1 109 ? -4.471 6.787 30.855 1.00 45.62 109 ARG A O 1
ATOM 849 N N . ARG A 1 110 ? -3.424 8.252 29.520 1.00 44.12 110 ARG A N 1
ATOM 850 C CA . ARG A 1 110 ? -3.026 7.265 28.503 1.00 44.12 110 ARG A CA 1
ATOM 851 C C . ARG A 1 110 ? -1.961 6.340 29.094 1.00 44.12 110 ARG A C 1
ATOM 853 O O . ARG A 1 110 ? -0.801 6.724 29.183 1.00 44.12 110 ARG A O 1
ATOM 860 N N . SER A 1 111 ? -2.352 5.135 29.494 1.00 40.97 111 SER A N 1
ATOM 861 C CA . SER A 1 111 ? -1.426 4.031 29.746 1.00 40.97 111 SER A CA 1
ATOM 862 C C . SER A 1 111 ? -1.479 3.102 28.541 1.00 40.97 111 SER A C 1
ATOM 864 O O . SER A 1 111 ? -2.301 2.194 28.481 1.00 40.97 111 SER A O 1
ATOM 866 N N . THR A 1 112 ? -0.641 3.363 27.538 1.00 39.41 112 THR A N 1
ATOM 867 C CA . THR A 1 112 ? -0.484 2.468 26.385 1.00 39.41 112 THR A CA 1
ATOM 868 C C . THR A 1 112 ? 0.370 1.276 26.810 1.00 39.41 112 THR A C 1
ATOM 870 O O . THR A 1 112 ? 1.555 1.216 26.500 1.00 39.41 112 THR A O 1
ATOM 873 N N . THR A 1 113 ? -0.213 0.321 27.531 1.00 40.03 113 THR A N 1
ATOM 874 C CA . THR A 1 113 ? 0.391 -1.009 27.668 1.00 40.03 113 THR A CA 1
ATOM 875 C C . THR A 1 113 ? -0.236 -1.883 26.596 1.00 40.03 113 THR A C 1
ATOM 877 O O . THR A 1 113 ? -1.288 -2.484 26.793 1.00 40.03 113 THR A O 1
ATOM 880 N N . ALA A 1 114 ? 0.381 -1.896 25.415 1.00 39.00 114 ALA A N 1
ATOM 881 C CA . ALA A 1 114 ? -0.012 -2.774 24.323 1.00 39.00 114 ALA A CA 1
ATOM 882 C C . ALA A 1 114 ? 0.352 -4.222 24.690 1.00 39.00 114 ALA A C 1
ATOM 884 O O . ALA A 1 114 ? 1.431 -4.713 24.360 1.00 39.00 114 ALA A O 1
ATOM 885 N N . ILE A 1 115 ? -0.538 -4.902 25.413 1.00 39.12 115 ILE A N 1
ATOM 886 C CA . ILE A 1 115 ? -0.442 -6.341 25.661 1.00 39.12 115 ILE A CA 1
ATOM 887 C C . ILE A 1 115 ? -0.931 -7.046 24.392 1.00 39.12 115 ILE A C 1
ATOM 889 O O . ILE A 1 115 ? -2.083 -7.453 24.268 1.00 39.12 115 ILE A O 1
ATOM 893 N N . TRP A 1 116 ? -0.036 -7.178 23.413 1.00 35.84 116 TRP A N 1
ATOM 894 C CA . TRP A 1 116 ? -0.216 -8.086 22.283 1.00 35.84 116 TRP A CA 1
ATOM 895 C C . TRP A 1 116 ? -0.024 -9.522 22.780 1.00 35.84 116 TRP A C 1
ATOM 897 O O . TRP A 1 116 ? 1.054 -10.101 22.657 1.00 35.84 116 TRP A O 1
ATOM 907 N N . ARG A 1 117 ? -1.059 -10.103 23.399 1.00 39.00 117 ARG A N 1
ATOM 908 C CA . ARG A 1 117 ? -1.055 -11.514 23.804 1.00 39.00 117 ARG A CA 1
ATOM 909 C C . ARG A 1 117 ? -1.869 -12.342 22.810 1.00 39.00 117 ARG A C 1
ATOM 911 O O . ARG A 1 117 ? -3.090 -12.323 22.816 1.00 39.00 117 ARG A O 1
ATOM 918 N N . GLN A 1 118 ? -1.126 -13.105 22.009 1.00 39.47 118 GLN A N 1
ATOM 919 C CA . GLN A 1 118 ? -1.536 -14.314 21.285 1.00 39.47 118 GLN A CA 1
ATOM 920 C C . GLN A 1 118 ? -2.565 -14.154 20.152 1.00 39.47 118 GLN A C 1
ATOM 922 O O . GLN A 1 118 ? -3.728 -14.527 20.275 1.00 39.47 118 GLN A O 1
ATOM 927 N N . MET A 1 119 ? -2.057 -13.802 18.965 1.00 34.91 119 MET A N 1
ATOM 928 C CA . MET A 1 119 ? -2.542 -14.389 17.711 1.00 34.91 119 MET A CA 1
ATOM 929 C C . MET A 1 119 ? -2.313 -15.910 17.766 1.00 34.91 119 MET A C 1
ATOM 931 O O . MET A 1 119 ? -1.234 -16.402 17.445 1.00 34.91 119 MET A O 1
ATOM 935 N N . ARG A 1 120 ? -3.309 -16.672 18.225 1.00 39.12 120 ARG A N 1
ATOM 936 C CA . ARG A 1 120 ? -3.384 -18.110 17.946 1.00 39.12 120 ARG A CA 1
ATOM 937 C C . ARG A 1 120 ? -4.075 -18.275 16.597 1.00 39.12 120 ARG A C 1
ATOM 939 O O . ARG A 1 120 ? -5.288 -18.113 16.507 1.00 39.12 120 ARG A O 1
ATOM 946 N N . CYS A 1 121 ? -3.293 -18.577 15.562 1.00 35.25 121 CYS A N 1
ATOM 947 C CA . CYS A 1 121 ? -3.806 -19.088 14.295 1.00 35.25 121 CYS A CA 1
ATOM 948 C C . CYS A 1 121 ? -4.637 -20.345 14.582 1.00 35.25 121 CYS A C 1
ATOM 950 O O . CYS A 1 121 ? -4.088 -21.365 14.995 1.00 35.25 121 CYS A O 1
ATOM 952 N N . TRP A 1 122 ? -5.954 -20.264 14.405 1.00 35.72 122 TRP A N 1
ATOM 953 C CA . TRP A 1 122 ? -6.815 -21.443 14.403 1.00 35.72 122 TRP A CA 1
ATOM 954 C C . TRP A 1 122 ? -6.828 -22.057 12.997 1.00 35.72 122 TRP A C 1
ATOM 956 O O . TRP A 1 122 ? -6.979 -21.315 12.021 1.00 35.72 122 TRP A O 1
ATOM 966 N N . PRO A 1 123 ? -6.664 -23.385 12.860 1.00 47.31 123 PRO A N 1
ATOM 967 C CA . PRO A 1 123 ? -6.764 -24.046 11.570 1.00 47.31 123 PRO A CA 1
ATOM 968 C C . PRO A 1 123 ? -8.229 -24.079 11.123 1.00 47.31 123 PRO A C 1
ATOM 970 O O . PRO A 1 123 ? -9.133 -24.348 11.915 1.00 47.31 123 PRO A O 1
ATOM 973 N N . ARG A 1 124 ? -8.454 -23.799 9.834 1.00 50.19 124 ARG A N 1
ATOM 974 C CA . ARG A 1 124 ? -9.740 -24.019 9.166 1.00 50.19 124 ARG A CA 1
ATOM 975 C C . ARG A 1 124 ? -10.121 -25.494 9.297 1.00 50.19 124 ARG A C 1
ATOM 977 O O . ARG A 1 124 ? -9.395 -26.355 8.801 1.00 50.19 124 ARG A O 1
ATOM 984 N N . VAL A 1 125 ? -11.259 -25.764 9.925 1.00 43.06 125 VAL A N 1
ATOM 98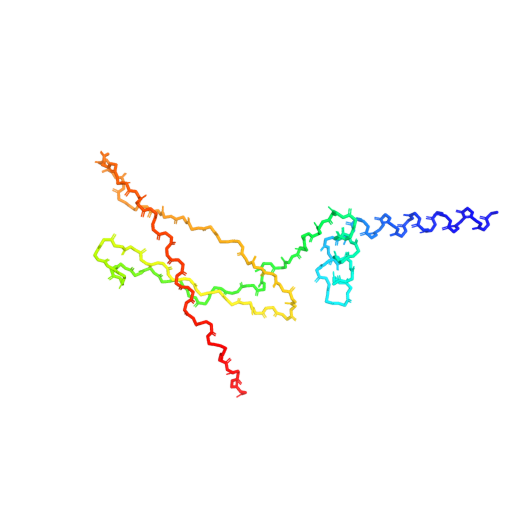5 C CA . VAL A 1 125 ? -11.943 -27.053 9.795 1.00 43.06 125 VAL A CA 1
ATOM 986 C C . VAL A 1 125 ? -12.614 -27.052 8.419 1.00 43.06 125 VAL A C 1
ATOM 988 O O . VAL A 1 125 ? -13.223 -26.048 8.045 1.00 43.06 125 VAL A O 1
ATOM 991 N N . LYS A 1 126 ? -12.370 -28.112 7.642 1.00 44.12 126 LYS A N 1
ATOM 992 C CA . LYS A 1 126 ? -12.983 -28.338 6.326 1.00 44.12 126 LYS A CA 1
ATOM 993 C C . LYS A 1 126 ? -14.470 -28.631 6.455 1.00 44.12 126 LYS A C 1
ATOM 995 O O . LYS A 1 126 ? -14.837 -29.260 7.471 1.00 44.12 126 LYS A O 1
#

Secondary structure (DSSP, 8-state):
-HHHHHHHHHHHHHHHHHHTHHHHHT-TTTHHHHHHHHHHTT--------GGGEEEEE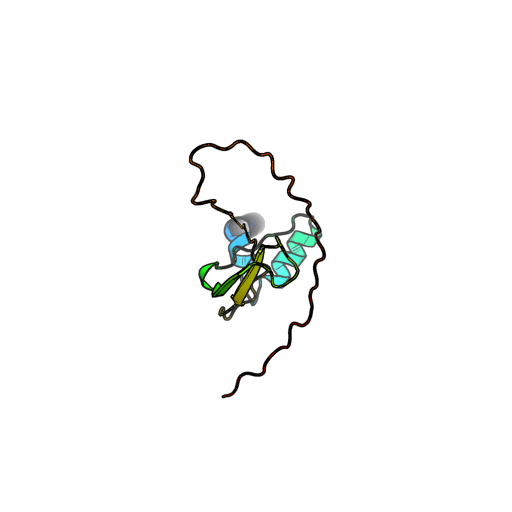EEEEETSSSTT-EEEEEEEEE--SS-------------TT-SS--------------------PPPP-

pLDDT: mean 72.47, std 17.07, range [34.91, 95.88]